Protein AF-A0A2D0KK25-F1 (afdb_monomer_lite)

Radius of gyration: 18.46 Å; chains: 1; bounding box: 40×32×60 Å

Organism: NCBI:txid1034471

Sequence (122 aa):
MRSLFHTCRLVRFFSFIGTHMAIEVFRWRIQIQDSPSGEFKHRIKSIEFGDGYKQVSAGGINPESQSWPYSYIGVKEEVMPIFQFIRKHTLKSFIWMPPFGERGLYRVKADSITMIPRCGNG

Secondary structure (DSSP, 8-state):
--EEEEEEEEEE----S---S-PPB--S----SS----EEEE-EEEEE-TTS-EEEEESSS--EEEEEEEEEEEEHHHHHHHHHHHHHTTTS-EEE--TTS--EEEEE-GGG-EEEEE----

Structure (mmCIF, N/CA/C/O backbone):
data_AF-A0A2D0KK25-F1
#
_entry.id   AF-A0A2D0KK25-F1
#
loop_
_atom_site.group_PDB
_atom_site.id
_atom_site.type_symbol
_atom_site.label_atom_id
_atom_site.label_alt_id
_atom_site.label_comp_id
_atom_site.label_asym_id
_atom_site.label_entity_id
_atom_site.label_seq_id
_atom_site.pdbx_PDB_ins_code
_atom_site.Cartn_x
_atom_site.Cartn_y
_atom_site.Cartn_z
_atom_site.occupancy
_atom_site.B_iso_or_equiv
_atom_site.auth_seq_id
_atom_site.auth_comp_id
_atom_site.auth_asym_id
_atom_site.auth_atom_id
_atom_site.pdbx_PDB_model_num
ATOM 1 N N . MET A 1 1 ? 16.503 3.402 -23.248 1.00 52.62 1 MET A N 1
ATOM 2 C CA . MET A 1 1 ? 15.247 2.908 -22.634 1.00 52.62 1 MET A CA 1
ATOM 3 C C . MET A 1 1 ? 14.838 3.865 -21.524 1.00 52.62 1 MET A C 1
ATOM 5 O O . MET A 1 1 ? 15.684 4.210 -20.715 1.00 52.62 1 MET A O 1
ATOM 9 N N . ARG A 1 2 ? 13.591 4.357 -21.513 1.00 59.34 2 ARG A N 1
ATOM 10 C CA . ARG A 1 2 ? 13.100 5.262 -20.455 1.00 59.34 2 ARG A CA 1
ATOM 11 C C . ARG A 1 2 ? 12.756 4.429 -19.219 1.00 59.34 2 ARG A C 1
ATOM 13 O O . ARG A 1 2 ? 11.965 3.492 -19.342 1.00 59.34 2 ARG A O 1
ATOM 20 N N . SER A 1 3 ? 13.349 4.744 -18.072 1.00 64.88 3 SER A N 1
ATOM 21 C CA . SER A 1 3 ? 12.978 4.122 -16.804 1.00 64.88 3 SER A CA 1
ATOM 22 C C . SER A 1 3 ? 11.705 4.769 -16.252 1.00 64.88 3 SER A C 1
ATOM 24 O O . SER A 1 3 ? 11.405 5.942 -16.491 1.00 64.88 3 SER A O 1
ATOM 26 N N . LEU A 1 4 ? 10.901 3.975 -15.557 1.00 72.25 4 LEU A N 1
ATOM 27 C CA . LEU A 1 4 ? 9.642 4.394 -14.958 1.00 72.25 4 LEU A CA 1
ATOM 28 C C . LEU A 1 4 ? 9.701 4.110 -13.464 1.00 72.25 4 LEU A C 1
ATOM 30 O O . LEU A 1 4 ? 10.084 3.019 -13.049 1.00 72.25 4 LEU A O 1
ATOM 34 N N . PHE A 1 5 ? 9.335 5.113 -12.673 1.00 70.00 5 PHE A N 1
ATOM 35 C CA . PHE A 1 5 ? 9.174 4.986 -11.234 1.00 70.00 5 PHE A CA 1
ATOM 36 C C . PHE A 1 5 ? 7.682 4.907 -10.925 1.00 70.00 5 PHE A C 1
ATOM 38 O O . PHE A 1 5 ? 6.914 5.789 -11.315 1.00 70.00 5 PHE A O 1
ATOM 45 N N . HIS A 1 6 ? 7.269 3.843 -10.252 1.00 75.62 6 HIS A N 1
ATOM 46 C CA . HIS A 1 6 ? 5.890 3.623 -9.850 1.00 75.62 6 HIS A CA 1
ATOM 47 C C . HIS A 1 6 ? 5.789 3.565 -8.332 1.00 75.62 6 HIS A C 1
ATOM 49 O O . HIS A 1 6 ? 6.547 2.825 -7.707 1.00 75.62 6 HIS A O 1
ATOM 55 N N . THR A 1 7 ? 4.832 4.296 -7.758 1.00 78.00 7 THR A N 1
ATOM 56 C CA . THR A 1 7 ? 4.485 4.224 -6.335 1.00 78.00 7 THR A CA 1
ATOM 57 C C . THR A 1 7 ? 2.996 4.018 -6.132 1.00 78.00 7 THR A C 1
ATOM 59 O O . THR A 1 7 ? 2.162 4.563 -6.852 1.00 78.00 7 THR A O 1
ATOM 62 N N . CYS A 1 8 ? 2.663 3.209 -5.134 1.00 78.94 8 CYS A N 1
ATOM 63 C CA . CYS A 1 8 ? 1.297 2.905 -4.744 1.00 78.94 8 CYS A CA 1
ATOM 64 C C . CYS A 1 8 ? 1.257 2.483 -3.272 1.00 78.94 8 CYS A C 1
ATOM 66 O O . CYS A 1 8 ? 2.263 2.053 -2.716 1.00 78.94 8 CYS A O 1
ATOM 68 N N . ARG A 1 9 ? 0.092 2.552 -2.627 1.00 81.44 9 ARG A N 1
ATOM 69 C CA . ARG A 1 9 ? -0.123 2.012 -1.284 1.00 81.44 9 ARG A CA 1
ATOM 70 C C . ARG A 1 9 ? -1.042 0.789 -1.311 1.00 81.44 9 ARG A C 1
ATOM 72 O O . ARG A 1 9 ? -2.166 0.857 -1.811 1.00 81.44 9 ARG A O 1
ATOM 79 N N . LEU A 1 10 ? -0.571 -0.318 -0.741 1.00 80.69 10 LEU A N 1
ATOM 80 C CA . LEU A 1 10 ? -1.329 -1.561 -0.572 1.00 80.69 10 LEU A CA 1
ATOM 81 C C . LEU A 1 10 ? -1.992 -1.547 0.806 1.00 80.69 10 LEU A C 1
ATOM 83 O O . LEU A 1 10 ? -1.317 -1.365 1.814 1.00 80.69 10 LEU A O 1
ATOM 87 N N . VAL A 1 11 ? -3.307 -1.718 0.865 1.00 81.75 11 VAL A N 1
ATOM 88 C CA . VAL A 1 11 ? -4.098 -1.660 2.101 1.00 81.75 11 VAL A CA 1
ATOM 89 C C . VAL A 1 11 ? -4.668 -3.037 2.392 1.00 81.75 11 VAL A C 1
ATOM 91 O O . VAL A 1 11 ? -5.264 -3.650 1.503 1.00 81.75 11 VAL A O 1
ATOM 94 N N . ARG A 1 12 ? -4.499 -3.524 3.626 1.00 80.88 12 ARG A N 1
ATOM 95 C CA . ARG A 1 12 ? -5.067 -4.804 4.059 1.00 80.88 12 ARG A CA 1
ATOM 96 C C . ARG A 1 12 ? -6.589 -4.704 4.026 1.00 80.88 12 ARG A C 1
ATOM 98 O O . ARG A 1 12 ? -7.173 -3.756 4.549 1.00 80.88 12 ARG A O 1
ATOM 105 N N . PHE A 1 13 ? -7.220 -5.664 3.368 1.00 72.19 13 PHE A N 1
ATOM 106 C CA . PHE A 1 13 ? -8.662 -5.742 3.217 1.00 72.19 13 PHE A CA 1
ATOM 107 C C . PHE A 1 13 ? -9.168 -6.985 3.943 1.00 72.19 13 PHE A C 1
ATOM 109 O O . PHE A 1 13 ? -8.819 -8.107 3.582 1.00 72.19 13 PHE A O 1
ATOM 116 N N . PHE A 1 14 ? -9.986 -6.785 4.974 1.00 58.91 14 PHE A N 1
ATOM 117 C CA . PHE A 1 14 ? -10.613 -7.885 5.696 1.00 58.91 14 PHE A CA 1
ATOM 118 C C . PHE A 1 14 ? -11.828 -8.369 4.894 1.00 58.91 14 PHE A C 1
ATOM 120 O O . PHE A 1 14 ? -12.833 -7.664 4.803 1.00 58.91 14 PHE A O 1
ATOM 127 N N . SER A 1 15 ? -11.720 -9.537 4.255 1.00 55.78 15 SER A N 1
ATOM 128 C CA . SER A 1 15 ? -12.846 -10.148 3.540 1.00 55.78 15 SER A CA 1
ATOM 129 C C . SER A 1 15 ? -13.623 -11.053 4.488 1.00 55.78 15 SER A C 1
ATOM 131 O O . SER A 1 15 ? -13.074 -12.030 4.985 1.00 55.78 15 SER A O 1
ATOM 133 N N . PHE A 1 16 ? -14.903 -10.749 4.702 1.00 46.66 16 PHE A N 1
ATOM 134 C CA . PHE A 1 16 ? -15.840 -11.613 5.436 1.00 46.66 16 PHE A CA 1
ATOM 135 C C . PHE A 1 16 ? -16.491 -12.678 4.537 1.00 46.66 16 PHE A C 1
ATOM 137 O O . PHE A 1 16 ? -17.232 -13.537 5.005 1.00 46.66 16 PHE A O 1
ATOM 144 N N . ILE A 1 17 ? -16.238 -12.606 3.229 1.00 49.28 17 ILE A N 1
ATOM 145 C CA . ILE A 1 17 ? -16.887 -13.434 2.218 1.00 49.28 17 ILE A CA 1
ATOM 146 C C . ILE A 1 17 ? -15.895 -14.503 1.769 1.00 49.28 17 ILE A C 1
ATOM 148 O O . ILE A 1 17 ? -14.814 -14.182 1.265 1.00 49.28 17 ILE A O 1
ATOM 152 N N . GLY A 1 18 ? -16.264 -15.770 1.964 1.00 50.22 18 GLY A N 1
ATOM 153 C CA . GLY A 1 18 ? -15.554 -16.934 1.442 1.00 50.22 18 GLY A CA 1
ATOM 154 C C . GLY A 1 18 ? -15.668 -16.999 -0.077 1.00 50.22 18 GLY A C 1
ATOM 155 O O . GLY A 1 18 ? -16.427 -17.793 -0.619 1.00 50.22 18 GLY A O 1
ATOM 156 N N . THR A 1 19 ? -14.955 -16.134 -0.793 1.00 47.91 19 THR A N 1
ATOM 157 C CA . THR A 1 19 ? -14.944 -16.163 -2.256 1.00 47.91 19 THR A CA 1
ATOM 158 C C . THR A 1 19 ? -13.848 -17.088 -2.751 1.00 47.91 19 THR A C 1
ATOM 160 O O . THR A 1 19 ? -12.678 -16.718 -2.854 1.00 47.91 19 THR A O 1
ATOM 163 N N . HIS A 1 20 ? -14.284 -18.298 -3.083 1.00 54.53 20 HIS A N 1
ATOM 164 C CA . HIS A 1 20 ? -13.597 -19.305 -3.877 1.00 54.53 20 HIS A CA 1
ATOM 165 C C . HIS A 1 20 ? -13.464 -18.809 -5.330 1.00 54.53 20 HIS A C 1
ATOM 167 O O . HIS A 1 20 ? -14.154 -19.258 -6.237 1.00 54.53 20 HIS A O 1
ATOM 173 N N . MET A 1 21 ? -12.603 -17.824 -5.564 1.00 53.97 21 MET A N 1
ATOM 174 C CA . MET A 1 21 ? -12.184 -17.411 -6.906 1.00 53.97 21 MET A CA 1
ATOM 175 C C . MET A 1 21 ? -10.660 -17.383 -6.922 1.00 53.97 21 MET A C 1
ATOM 177 O O . MET A 1 21 ? -10.056 -17.171 -5.875 1.00 53.97 21 MET A O 1
ATOM 181 N N . ALA A 1 22 ? -10.025 -17.630 -8.068 1.00 61.34 22 ALA A N 1
ATOM 182 C CA . ALA A 1 22 ? -8.569 -17.599 -8.202 1.00 61.34 22 ALA A CA 1
ATOM 183 C C . ALA A 1 22 ? -8.029 -16.198 -7.852 1.00 61.34 22 ALA A C 1
ATOM 185 O O . ALA A 1 22 ? -7.948 -15.315 -8.704 1.00 61.34 22 ALA A O 1
ATOM 186 N N . ILE A 1 23 ? -7.725 -15.973 -6.573 1.00 75.00 23 ILE A N 1
ATOM 187 C CA . ILE A 1 23 ? -7.201 -14.705 -6.084 1.00 75.00 23 ILE A CA 1
ATOM 188 C C . ILE A 1 23 ? -5.760 -14.603 -6.574 1.00 75.00 23 ILE A C 1
ATOM 190 O O . ILE A 1 23 ? -4.917 -15.447 -6.263 1.00 75.00 23 ILE A O 1
ATOM 194 N N . GLU A 1 24 ? -5.491 -13.574 -7.374 1.00 85.50 24 GLU A N 1
ATOM 195 C CA . GLU A 1 24 ? -4.161 -13.332 -7.921 1.00 85.50 24 GLU A CA 1
ATOM 196 C C . GLU A 1 24 ? -3.165 -13.097 -6.771 1.00 85.50 24 GLU A C 1
ATOM 198 O O . GLU A 1 24 ? -3.493 -12.482 -5.753 1.00 85.50 24 GLU A O 1
ATOM 203 N N . VAL A 1 25 ? -1.949 -13.630 -6.908 1.00 85.56 25 VAL A N 1
ATOM 204 C CA . VAL A 1 25 ? -0.880 -13.477 -5.910 1.00 85.56 25 VAL A CA 1
ATOM 205 C C . VAL A 1 25 ? 0.088 -12.418 -6.404 1.00 85.56 25 VAL A C 1
ATOM 207 O O . VAL A 1 25 ? 0.605 -12.516 -7.517 1.00 85.56 25 VAL A O 1
ATOM 210 N N . PHE A 1 26 ? 0.377 -11.435 -5.561 1.00 86.31 26 PHE A N 1
ATOM 211 C CA . PHE A 1 26 ? 1.381 -10.426 -5.854 1.00 86.31 26 PHE A CA 1
ATOM 212 C C . PHE A 1 26 ? 2.784 -11.026 -5.725 1.00 86.31 26 PHE A C 1
ATOM 214 O O . PHE A 1 26 ? 3.227 -11.351 -4.624 1.00 86.31 26 PHE A O 1
ATOM 221 N N . ARG A 1 27 ? 3.471 -11.199 -6.861 1.00 83.88 27 ARG A N 1
ATOM 222 C CA . ARG A 1 27 ? 4.798 -11.845 -6.942 1.00 83.88 27 ARG A CA 1
ATOM 223 C C . ARG A 1 27 ? 5.948 -10.870 -7.200 1.00 83.88 27 ARG A C 1
ATOM 225 O O . ARG A 1 27 ? 7.103 -11.290 -7.225 1.00 83.88 27 ARG A O 1
ATOM 232 N N . TRP A 1 28 ? 5.655 -9.590 -7.419 1.00 84.94 28 TRP A N 1
ATOM 233 C CA . TRP A 1 28 ? 6.686 -8.606 -7.734 1.00 84.94 28 TRP A CA 1
ATOM 234 C C . TRP A 1 28 ? 7.510 -8.247 -6.505 1.00 84.94 28 TRP A C 1
ATOM 236 O O . TRP A 1 28 ? 6.985 -8.074 -5.403 1.00 84.94 28 TRP A O 1
ATOM 246 N N . ARG A 1 29 ? 8.823 -8.111 -6.717 1.00 76.12 29 ARG A N 1
ATOM 247 C CA . ARG A 1 29 ? 9.746 -7.654 -5.680 1.00 76.12 29 ARG A CA 1
ATOM 248 C C . ARG A 1 29 ? 9.377 -6.232 -5.270 1.00 76.12 29 ARG A C 1
ATOM 250 O O . ARG A 1 29 ? 9.014 -5.403 -6.106 1.00 76.12 29 ARG A O 1
ATOM 257 N N . ILE A 1 30 ? 9.476 -5.969 -3.977 1.00 72.56 30 ILE A N 1
ATOM 258 C CA . ILE A 1 30 ? 9.278 -4.639 -3.419 1.00 72.56 30 ILE A CA 1
ATOM 259 C C . ILE A 1 30 ? 10.646 -3.955 -3.453 1.00 72.56 30 ILE A C 1
ATOM 261 O O . ILE A 1 30 ? 11.570 -4.407 -2.780 1.00 72.56 30 ILE A O 1
ATOM 265 N N . GLN A 1 31 ? 10.806 -2.912 -4.267 1.00 66.50 31 GLN A N 1
ATOM 266 C CA . GLN A 1 31 ? 12.021 -2.097 -4.279 1.00 66.50 31 GLN A CA 1
ATOM 267 C C . GLN A 1 31 ? 11.766 -0.877 -3.410 1.00 66.50 31 GLN A C 1
ATOM 269 O O . GLN A 1 31 ? 11.281 0.149 -3.878 1.00 66.50 31 GLN A O 1
ATOM 274 N N . ILE A 1 32 ? 12.025 -1.017 -2.120 1.00 60.91 32 ILE A N 1
ATOM 275 C CA . ILE A 1 32 ? 11.769 0.026 -1.132 1.00 60.91 32 ILE A CA 1
ATOM 276 C C . ILE A 1 32 ? 13.048 0.860 -1.052 1.00 60.91 32 ILE A C 1
ATOM 278 O O . ILE A 1 32 ? 14.060 0.357 -0.575 1.00 60.91 32 ILE A O 1
ATOM 282 N N . GLN A 1 33 ? 13.033 2.078 -1.607 1.00 54.56 33 GLN A N 1
ATOM 283 C CA . GLN A 1 33 ? 14.209 2.966 -1.596 1.00 54.56 33 GLN A CA 1
ATOM 284 C C . GLN A 1 33 ? 14.485 3.561 -0.210 1.00 54.56 33 GLN A C 1
ATOM 286 O O . GLN A 1 33 ? 15.643 3.747 0.141 1.00 54.56 33 GLN A O 1
ATOM 291 N N . ASP A 1 34 ? 13.439 3.772 0.590 1.00 51.03 34 ASP A N 1
ATOM 292 C CA . ASP A 1 34 ? 13.515 4.332 1.937 1.00 51.03 34 ASP A CA 1
ATOM 293 C C . ASP A 1 34 ? 12.739 3.428 2.896 1.00 51.03 34 ASP A C 1
ATOM 295 O O . ASP A 1 34 ? 11.560 3.165 2.668 1.00 51.03 34 ASP A O 1
ATOM 299 N N . SER A 1 35 ? 13.427 2.919 3.921 1.00 52.72 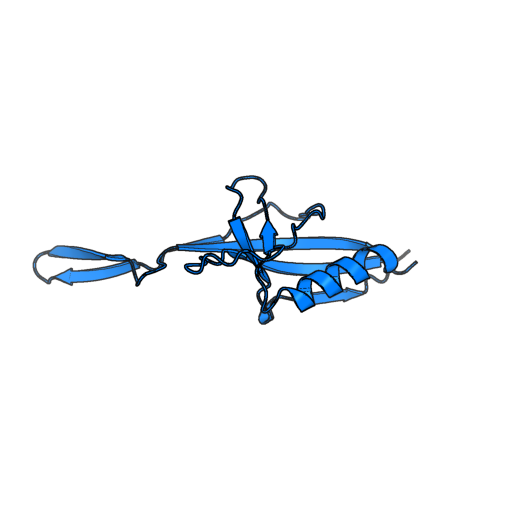35 SER A N 1
ATOM 300 C CA . SER A 1 35 ? 12.952 2.107 5.055 1.00 52.72 35 SER A CA 1
ATOM 301 C C . SER A 1 35 ? 11.459 1.716 5.052 1.00 52.72 35 SER A C 1
ATOM 303 O O . SER A 1 35 ? 10.598 2.582 5.235 1.00 52.72 35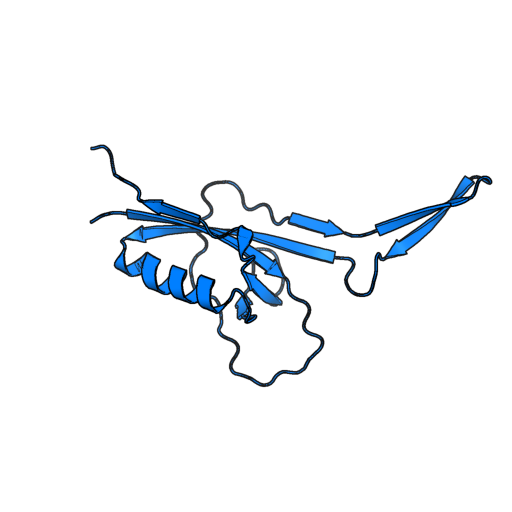 SER A O 1
ATOM 305 N N . PRO A 1 36 ? 11.106 0.417 4.936 1.00 56.31 36 PRO A N 1
ATOM 306 C CA . PRO A 1 36 ? 9.712 -0.019 4.917 1.00 56.31 36 PRO A CA 1
ATOM 307 C C . PRO A 1 36 ? 8.989 0.321 6.220 1.00 56.31 36 PRO A C 1
ATOM 309 O O . PRO A 1 36 ? 9.095 -0.402 7.206 1.00 56.31 36 PRO A O 1
ATOM 312 N N . SER A 1 37 ? 8.196 1.390 6.210 1.00 64.94 37 SER A N 1
ATOM 313 C CA . SER A 1 37 ? 7.231 1.664 7.269 1.00 64.94 37 SER A CA 1
ATOM 314 C C . SER A 1 37 ? 5.865 1.122 6.849 1.00 64.94 37 SER A C 1
ATOM 316 O O . SER A 1 37 ? 5.205 1.632 5.943 1.00 64.94 37 SER A O 1
ATOM 318 N N . GLY A 1 38 ? 5.447 0.031 7.491 1.00 70.75 38 GLY A N 1
ATOM 319 C CA . GLY A 1 38 ? 4.047 -0.378 7.488 1.00 70.75 38 GLY A CA 1
ATOM 320 C C . GLY A 1 38 ? 3.275 0.549 8.420 1.00 70.75 38 GLY A C 1
ATOM 321 O O . GLY A 1 38 ? 3.614 0.663 9.595 1.00 70.75 38 GLY A O 1
ATOM 322 N N . GLU A 1 39 ? 2.253 1.232 7.914 1.00 76.50 39 GLU A N 1
ATOM 323 C CA . GLU A 1 39 ? 1.406 2.090 8.739 1.00 76.50 39 GLU A CA 1
ATOM 324 C C . GLU A 1 39 ? 0.229 1.268 9.269 1.00 76.50 39 GLU A C 1
ATOM 326 O O . GLU A 1 39 ? -0.614 0.810 8.491 1.00 76.50 39 GLU A O 1
ATOM 331 N N . PHE A 1 40 ? 0.186 1.096 10.590 1.00 76.19 40 PHE A N 1
ATOM 332 C CA . PHE A 1 40 ? -0.894 0.442 11.323 1.00 76.19 40 PHE A CA 1
ATOM 333 C C . PHE A 1 40 ? -1.713 1.517 12.039 1.00 76.19 40 PHE A C 1
ATOM 335 O O . PHE A 1 40 ? -1.228 2.159 12.968 1.00 76.19 40 PHE A O 1
ATOM 342 N N . LYS A 1 41 ? -2.958 1.737 11.613 1.00 73.06 41 LYS A N 1
ATOM 343 C CA . LYS A 1 41 ? -3.888 2.632 12.313 1.00 73.06 41 LYS A CA 1
ATOM 344 C C . LYS A 1 41 ? -4.914 1.816 13.067 1.00 73.06 41 LYS A C 1
ATOM 346 O O . LYS A 1 41 ? -5.694 1.099 12.443 1.00 73.06 41 LYS A O 1
ATOM 351 N N . HIS A 1 42 ? -4.949 2.012 14.379 1.00 71.19 42 HIS A N 1
ATOM 352 C CA . HIS A 1 42 ? -6.013 1.525 15.241 1.00 71.19 42 HIS A CA 1
ATOM 353 C C . HIS A 1 42 ? -7.057 2.621 15.454 1.00 71.19 42 HIS A C 1
ATOM 355 O O . HIS A 1 42 ? -6.770 3.681 16.010 1.00 71.19 42 HIS A O 1
ATOM 361 N N . ARG A 1 43 ? -8.289 2.376 15.016 1.00 68.44 43 ARG A N 1
ATOM 362 C CA . ARG A 1 43 ? -9.439 3.216 15.324 1.00 68.44 43 ARG A CA 1
ATOM 363 C C . ARG A 1 43 ? -9.956 2.822 16.699 1.00 68.44 43 ARG A C 1
ATOM 365 O O . ARG A 1 43 ? -10.654 1.821 16.844 1.00 68.44 43 ARG A O 1
ATOM 372 N N . ILE A 1 44 ? -9.608 3.620 17.697 1.00 75.25 44 ILE A N 1
ATOM 373 C CA . ILE A 1 44 ? -10.037 3.443 19.083 1.00 75.25 44 ILE A CA 1
ATOM 374 C C . ILE A 1 44 ? -10.992 4.587 19.419 1.00 75.25 44 ILE A C 1
ATOM 376 O O . ILE A 1 44 ? -10.732 5.739 19.073 1.00 75.25 44 ILE A O 1
ATOM 380 N N . LYS A 1 45 ? -12.121 4.273 20.054 1.00 74.06 45 LYS A N 1
ATOM 381 C CA . LYS A 1 45 ? -12.986 5.267 20.692 1.00 74.06 45 LYS A CA 1
ATOM 382 C C . LYS A 1 45 ? -12.732 5.206 22.192 1.00 74.06 45 LYS A C 1
ATOM 384 O O . LYS A 1 45 ? -12.846 4.135 22.781 1.00 74.06 45 LYS A O 1
ATOM 389 N N . SER A 1 46 ? -12.392 6.338 22.792 1.00 77.25 46 SER A N 1
ATOM 390 C CA . SER A 1 46 ? -12.270 6.485 24.241 1.00 77.25 46 SER A CA 1
ATOM 391 C C . SER A 1 46 ? -13.290 7.502 24.731 1.00 77.25 46 SER A C 1
ATOM 393 O O . SER A 1 46 ? -13.386 8.588 24.162 1.00 77.25 46 SER A O 1
ATOM 395 N N . ILE A 1 47 ? -14.037 7.150 25.771 1.00 79.56 47 ILE A N 1
ATOM 396 C CA . ILE A 1 47 ? -14.942 8.056 26.481 1.00 79.56 47 ILE A CA 1
ATOM 397 C C . ILE A 1 47 ? -14.423 8.166 27.912 1.00 79.56 47 ILE A C 1
ATOM 399 O O . ILE A 1 47 ? -14.169 7.144 28.550 1.00 79.56 47 ILE A O 1
ATOM 403 N N . GLU A 1 48 ? -14.233 9.392 28.391 1.00 81.69 48 GLU A N 1
ATOM 404 C CA . GLU A 1 48 ? -13.871 9.674 29.781 1.00 81.69 48 GLU A CA 1
ATOM 405 C C . GLU A 1 48 ? -15.138 10.013 30.558 1.00 81.69 48 GLU A C 1
ATOM 407 O O . GLU A 1 48 ? -15.906 10.889 30.158 1.00 81.69 48 GLU A O 1
ATOM 412 N N . PHE A 1 49 ? -15.355 9.306 31.658 1.00 72.69 49 PHE A N 1
ATOM 413 C CA . PHE A 1 49 ? -16.380 9.636 32.627 1.00 72.69 49 PHE A CA 1
ATOM 414 C C . PHE A 1 49 ? -15.764 10.586 33.667 1.00 72.69 49 PHE A C 1
ATOM 416 O O . PHE A 1 49 ? -14.592 10.460 34.034 1.00 72.69 49 PHE A O 1
ATOM 423 N N . GLY A 1 50 ? -16.526 11.606 34.077 1.00 74.94 50 GLY A N 1
ATOM 424 C CA . GLY A 1 50 ? -16.048 12.725 34.908 1.00 74.94 50 GLY A CA 1
ATOM 425 C C . GLY A 1 50 ? -15.569 12.345 36.318 1.00 74.94 50 GLY A C 1
ATOM 426 O O . GLY A 1 50 ? -15.089 13.198 37.053 1.00 74.94 50 GLY A O 1
ATOM 427 N N . ASP A 1 51 ? -15.686 11.074 36.682 1.00 80.94 51 ASP A N 1
ATOM 428 C CA . ASP A 1 51 ? -15.202 10.401 37.888 1.00 80.94 51 ASP A CA 1
ATOM 429 C C . ASP A 1 51 ? -13.806 9.765 37.716 1.00 80.94 51 ASP A C 1
ATOM 431 O O . ASP A 1 51 ? -13.297 9.119 38.630 1.00 80.94 51 ASP A O 1
ATOM 435 N N . GLY A 1 52 ? -13.154 9.966 36.565 1.00 77.88 52 GLY A N 1
ATOM 436 C CA . GLY A 1 52 ? -11.778 9.527 36.305 1.00 77.88 52 GLY A CA 1
ATOM 437 C C . GLY A 1 52 ? -11.660 8.164 35.620 1.00 77.88 52 GLY A C 1
ATOM 438 O O . GLY A 1 52 ? -10.548 7.723 35.318 1.00 77.88 52 GLY A O 1
ATOM 439 N N . TYR A 1 53 ? -12.781 7.509 35.316 1.00 75.44 53 TYR A N 1
ATOM 440 C CA .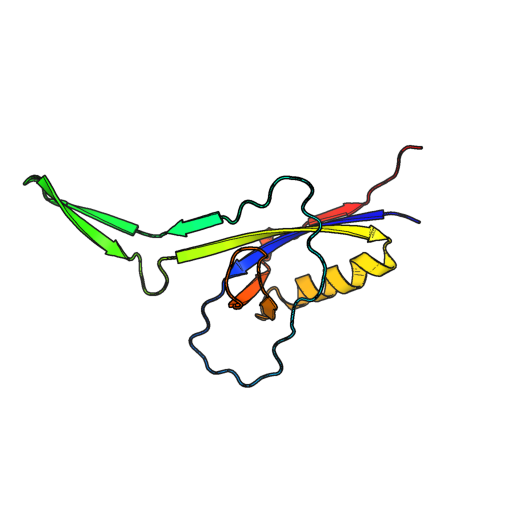 TYR A 1 53 ? -12.805 6.259 34.560 1.00 75.44 53 TYR A CA 1
ATOM 441 C C . TYR A 1 53 ? -12.843 6.505 33.052 1.00 75.44 53 TYR A C 1
ATOM 443 O O . TYR A 1 53 ? -13.462 7.447 32.565 1.00 75.44 53 TYR A O 1
ATOM 451 N N . LYS A 1 54 ? -12.200 5.619 32.282 1.00 81.94 54 LYS A N 1
ATOM 452 C CA . LYS A 1 54 ? -12.210 5.670 30.814 1.00 81.94 54 LYS A CA 1
ATOM 453 C C . LYS A 1 54 ? -12.735 4.361 30.249 1.00 81.94 54 LYS A C 1
ATOM 455 O O . LYS A 1 54 ? -12.183 3.301 30.536 1.00 81.94 54 LYS A O 1
ATOM 460 N N . GLN A 1 55 ? -13.750 4.431 29.396 1.00 79.69 55 GLN A N 1
ATOM 461 C CA . GLN A 1 55 ? -14.148 3.297 28.570 1.00 79.69 55 GLN A CA 1
ATOM 462 C C . GLN A 1 55 ? -13.439 3.391 27.226 1.00 79.69 55 GLN A C 1
ATOM 464 O O . GLN A 1 55 ? -13.599 4.355 26.476 1.00 79.69 55 GLN A O 1
ATOM 469 N N . VAL A 1 56 ? -12.656 2.361 26.925 1.00 77.06 56 VAL A N 1
ATOM 470 C CA . VAL A 1 56 ? -11.988 2.193 25.639 1.00 77.06 56 VAL A CA 1
ATOM 471 C C . VAL A 1 56 ? -12.747 1.133 24.855 1.00 77.06 56 VAL A C 1
ATOM 473 O O . VAL A 1 56 ? -13.075 0.067 25.370 1.00 77.06 56 VAL A O 1
ATOM 476 N N . SER A 1 57 ? -13.081 1.426 23.606 1.00 72.19 57 SER A N 1
ATOM 477 C CA . SER A 1 57 ? -13.797 0.501 22.731 1.00 72.19 57 SER A CA 1
ATOM 478 C C . SER A 1 57 ? -13.215 0.544 21.323 1.00 72.19 57 SER A C 1
ATOM 480 O O . SER A 1 57 ? -12.816 1.598 20.822 1.00 72.19 57 SER A O 1
ATOM 482 N N . ALA A 1 58 ? -13.169 -0.615 20.667 1.00 68.75 58 ALA A N 1
ATOM 483 C CA . ALA A 1 58 ? -12.769 -0.715 19.270 1.00 68.75 58 ALA A CA 1
ATOM 484 C C . ALA A 1 58 ? -13.752 0.069 18.382 1.00 68.75 58 ALA A C 1
ATOM 486 O O . ALA A 1 58 ? -14.972 -0.034 18.517 1.00 68.75 58 ALA A O 1
ATOM 487 N N . GLY A 1 59 ? -13.225 0.888 17.472 1.00 64.88 59 GLY A N 1
ATOM 488 C CA . GLY A 1 59 ? -13.999 1.739 16.576 1.00 64.88 59 GLY A CA 1
ATOM 489 C C . GLY A 1 59 ? -14.633 0.970 15.415 1.00 64.88 59 GLY A C 1
ATOM 490 O O . GLY A 1 59 ? -14.300 1.238 14.262 1.00 64.88 59 GLY A O 1
ATOM 491 N N . GLY A 1 60 ? -15.564 0.061 15.710 1.00 63.75 60 GLY A N 1
ATOM 492 C CA . GLY A 1 60 ? -16.293 -0.752 14.730 1.00 63.75 60 GLY A CA 1
ATOM 493 C C . GLY A 1 60 ? -15.703 -2.151 14.512 1.00 63.75 60 GLY A C 1
ATOM 494 O O . GLY A 1 60 ? -14.808 -2.573 15.235 1.00 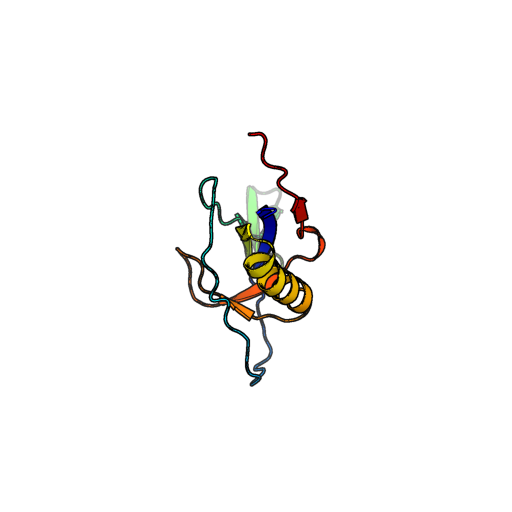63.75 60 GLY A O 1
ATOM 495 N N . ILE A 1 61 ? -16.220 -2.863 13.501 1.00 63.44 61 ILE A N 1
ATOM 496 C CA . ILE A 1 61 ? -15.889 -4.276 13.201 1.00 63.44 61 ILE A CA 1
ATOM 497 C C . ILE A 1 61 ? -14.417 -4.460 12.786 1.00 63.44 61 ILE A C 1
ATOM 499 O O . ILE A 1 61 ? -13.831 -5.497 13.066 1.00 63.44 61 ILE A O 1
ATOM 503 N N . ASN A 1 62 ? -13.805 -3.445 12.165 1.00 61.59 62 ASN A N 1
ATOM 504 C CA . ASN A 1 62 ? -12.401 -3.462 11.745 1.00 61.59 62 ASN A CA 1
ATOM 505 C C . ASN A 1 62 ? -11.649 -2.277 12.372 1.00 61.59 62 ASN A C 1
ATOM 507 O O . ASN A 1 62 ? -11.561 -1.215 11.748 1.00 61.59 62 ASN A O 1
ATOM 511 N N . PRO A 1 63 ? -11.149 -2.417 13.612 1.00 63.56 63 PRO A N 1
ATOM 512 C CA . PRO A 1 63 ? -10.427 -1.344 14.283 1.00 63.56 63 PRO A CA 1
ATOM 513 C C . PRO A 1 63 ? -9.011 -1.169 13.735 1.00 63.56 63 PRO A C 1
ATOM 515 O O . PRO A 1 63 ? -8.496 -0.061 13.789 1.00 63.56 63 PRO A O 1
ATOM 518 N N . GLU A 1 64 ? -8.387 -2.207 13.178 1.00 73.25 64 GLU A N 1
ATOM 519 C CA . GLU A 1 64 ? -7.040 -2.119 12.615 1.00 73.25 64 GLU A CA 1
ATOM 520 C C . GLU A 1 64 ? -7.087 -1.948 11.092 1.00 73.25 64 GLU A C 1
ATOM 522 O O . GLU A 1 64 ? -7.707 -2.728 10.368 1.00 73.25 64 GLU A O 1
ATOM 527 N N . SER A 1 65 ? -6.392 -0.930 10.590 1.00 76.50 65 SER A N 1
ATOM 528 C CA . SER A 1 65 ? -6.095 -0.789 9.167 1.00 76.50 65 SER A CA 1
ATOM 529 C C . SER A 1 65 ? -4.589 -0.769 8.957 1.00 76.50 65 SER A C 1
ATOM 531 O O . SER A 1 65 ? -3.870 0.015 9.572 1.00 76.50 65 SER A O 1
ATOM 533 N N . GLN A 1 66 ? -4.120 -1.6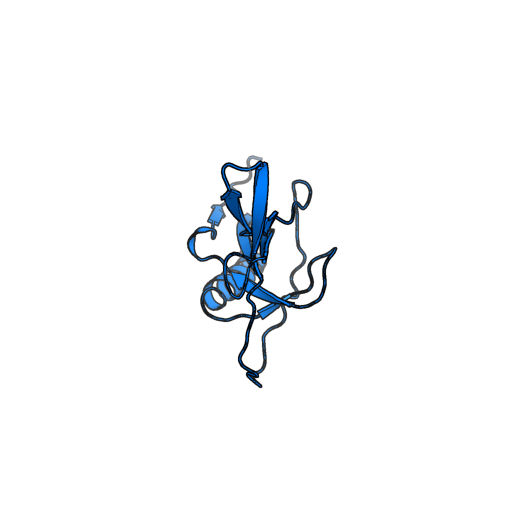41 8.072 1.00 81.75 66 GLN A N 1
ATOM 534 C CA . GLN A 1 66 ? -2.710 -1.769 7.736 1.00 81.75 66 GLN A CA 1
ATOM 535 C C . GLN A 1 66 ? -2.490 -1.287 6.305 1.00 81.75 66 GLN A C 1
ATOM 537 O O . GLN A 1 66 ? -3.232 -1.667 5.394 1.00 81.75 66 GLN A O 1
ATOM 542 N N . SER A 1 67 ? -1.464 -0.471 6.086 1.00 83.69 67 SER A N 1
ATOM 543 C CA . SER A 1 67 ? -1.116 0.003 4.752 1.00 83.69 67 SER A CA 1
ATOM 544 C C . SER A 1 67 ? 0.387 0.069 4.521 1.00 83.69 67 SER A C 1
ATOM 546 O O . SER A 1 67 ? 1.137 0.465 5.405 1.00 83.69 67 SER A O 1
ATOM 548 N N . TRP A 1 68 ? 0.810 -0.314 3.320 1.00 84.06 68 TRP A N 1
ATOM 549 C CA . TRP A 1 68 ? 2.213 -0.463 2.957 1.00 84.06 68 TRP A CA 1
ATOM 550 C C . TRP A 1 68 ? 2.537 0.329 1.693 1.00 84.06 68 TRP A C 1
ATOM 552 O O . TRP A 1 68 ? 1.811 0.188 0.702 1.00 84.06 68 TRP A O 1
ATOM 562 N N . PRO A 1 69 ? 3.604 1.142 1.687 1.00 84.38 69 PRO A N 1
ATOM 563 C CA . PRO A 1 69 ? 4.105 1.738 0.461 1.00 84.38 69 PRO A CA 1
ATOM 564 C C . PRO A 1 69 ? 4.748 0.656 -0.419 1.00 84.38 69 PRO A C 1
ATOM 566 O O . PRO A 1 69 ? 5.528 -0.173 0.045 1.00 84.38 69 PRO A O 1
ATOM 569 N N . TYR A 1 70 ? 4.413 0.671 -1.702 1.00 84.69 70 TYR A N 1
ATOM 570 C CA . TYR A 1 70 ? 5.032 -0.131 -2.744 1.00 84.69 70 TYR A CA 1
ATOM 571 C C . TYR A 1 70 ? 5.662 0.815 -3.762 1.00 84.69 70 TYR A C 1
ATOM 573 O O . TYR A 1 70 ? 4.972 1.679 -4.307 1.00 84.69 70 TYR A O 1
ATOM 581 N N . SER A 1 71 ? 6.954 0.635 -4.027 1.00 82.12 71 SER A N 1
ATOM 582 C CA . SER A 1 71 ? 7.678 1.320 -5.095 1.00 82.12 71 SER A CA 1
ATOM 583 C C . SER A 1 71 ? 8.391 0.321 -5.993 1.00 82.12 71 SER A C 1
ATOM 585 O O . SER A 1 71 ? 8.893 -0.707 -5.528 1.00 82.12 71 SER A O 1
ATOM 587 N N . TYR A 1 72 ? 8.429 0.630 -7.285 1.00 84.38 72 TYR A N 1
ATOM 588 C CA . TYR A 1 72 ? 9.154 -0.153 -8.273 1.00 84.38 72 TYR A CA 1
ATOM 589 C C . TYR A 1 72 ? 9.759 0.741 -9.349 1.00 84.38 72 TYR A C 1
ATOM 591 O O . TYR A 1 72 ? 9.132 1.702 -9.806 1.00 84.38 72 TYR A O 1
ATOM 599 N N . ILE A 1 73 ? 10.987 0.414 -9.743 1.00 83.94 73 ILE A N 1
ATOM 600 C CA . ILE A 1 73 ? 11.781 1.151 -10.719 1.00 83.94 73 ILE A CA 1
ATOM 601 C C . ILE A 1 73 ? 12.326 0.159 -11.726 1.00 83.94 73 ILE A C 1
ATOM 603 O O . ILE A 1 73 ? 13.102 -0.729 -11.382 1.00 83.94 73 ILE A O 1
ATOM 607 N N . GLY A 1 74 ? 11.955 0.349 -12.982 1.00 83.56 74 GLY A N 1
ATOM 608 C CA . GLY A 1 74 ? 12.409 -0.522 -14.055 1.00 83.56 74 GLY A CA 1
ATOM 609 C C . GLY A 1 74 ? 12.252 0.128 -15.413 1.00 83.56 74 GLY A C 1
ATOM 610 O O . GLY A 1 74 ? 11.908 1.310 -15.532 1.00 83.56 74 GLY A O 1
ATOM 611 N N . VAL A 1 75 ? 12.504 -0.651 -16.457 1.00 85.44 75 VAL A N 1
ATOM 612 C CA . VAL A 1 75 ? 12.211 -0.231 -17.831 1.00 85.44 75 VAL A CA 1
ATOM 613 C C . VAL A 1 75 ? 10.710 -0.325 -18.107 1.00 85.44 75 VAL A C 1
ATOM 615 O O . VAL A 1 75 ? 9.970 -1.033 -17.426 1.00 85.44 75 VAL A O 1
ATOM 618 N N . LYS A 1 76 ? 10.231 0.391 -19.128 1.00 82.44 76 LYS A N 1
ATOM 619 C CA . LYS A 1 76 ? 8.797 0.445 -19.465 1.00 82.44 76 LYS A CA 1
ATOM 620 C C . LYS A 1 76 ? 8.132 -0.927 -19.598 1.00 82.44 76 LYS A C 1
ATOM 622 O O . LYS A 1 76 ? 7.001 -1.084 -19.148 1.00 82.44 76 LYS A O 1
ATOM 627 N N . GLU A 1 77 ? 8.823 -1.888 -20.194 1.00 84.81 77 GLU A N 1
ATOM 628 C CA . GLU A 1 77 ? 8.320 -3.247 -20.425 1.00 84.81 77 GLU A CA 1
ATOM 629 C C . GLU A 1 77 ? 8.058 -4.013 -19.119 1.00 84.81 77 GLU A C 1
ATOM 631 O O . GLU A 1 77 ? 7.100 -4.776 -19.046 1.00 84.81 77 GLU A O 1
ATOM 636 N N . GLU A 1 78 ? 8.830 -3.746 -18.064 1.00 85.06 78 GLU A N 1
ATOM 637 C CA . GLU A 1 78 ? 8.651 -4.360 -16.742 1.00 85.06 78 GLU A CA 1
ATOM 638 C C . GLU A 1 78 ? 7.597 -3.628 -15.903 1.00 85.06 78 GLU A C 1
ATOM 640 O O . GLU A 1 78 ? 6.809 -4.247 -15.189 1.00 85.06 78 GLU A O 1
ATOM 645 N N . VAL A 1 79 ? 7.551 -2.295 -15.999 1.00 84.44 79 VAL A N 1
ATOM 646 C CA . VAL A 1 79 ? 6.653 -1.467 -15.178 1.00 84.44 79 VAL A CA 1
ATOM 647 C C . VAL A 1 79 ? 5.206 -1.526 -15.670 1.00 84.44 79 VAL A C 1
ATOM 649 O O . VAL A 1 79 ? 4.277 -1.494 -14.864 1.00 84.44 79 VAL A O 1
ATOM 652 N N . MET A 1 80 ? 4.984 -1.631 -16.982 1.00 85.56 80 MET A N 1
ATOM 653 C CA . MET A 1 80 ? 3.640 -1.651 -17.564 1.00 85.56 80 MET A CA 1
ATOM 654 C C . MET A 1 80 ? 2.739 -2.793 -17.043 1.00 85.56 80 MET A C 1
ATOM 656 O O . MET A 1 80 ? 1.602 -2.494 -16.664 1.00 85.56 80 MET A O 1
ATOM 660 N N . PRO A 1 81 ? 3.181 -4.067 -16.968 1.00 89.12 81 PRO A N 1
ATOM 661 C CA . PRO A 1 81 ? 2.351 -5.140 -16.415 1.00 89.12 81 PRO A CA 1
ATOM 662 C C . PRO A 1 81 ? 2.054 -4.944 -14.921 1.00 89.12 81 PRO A C 1
ATOM 664 O O . PRO A 1 81 ? 0.928 -5.188 -14.490 1.00 89.12 81 PRO A O 1
ATOM 667 N N . ILE A 1 82 ? 3.013 -4.429 -14.141 1.00 87.38 82 ILE A N 1
ATOM 668 C CA . ILE A 1 82 ? 2.810 -4.097 -12.719 1.00 87.38 82 ILE A CA 1
ATOM 669 C C . ILE A 1 82 ? 1.740 -3.013 -12.580 1.00 87.38 82 ILE A C 1
ATOM 671 O O . ILE A 1 82 ? 0.808 -3.133 -11.786 1.00 87.38 82 ILE A O 1
ATOM 675 N N . PHE A 1 83 ? 1.835 -1.966 -13.397 1.00 85.19 83 PHE A N 1
ATOM 676 C CA . PHE A 1 83 ? 0.877 -0.870 -13.397 1.00 85.19 83 PHE A CA 1
ATOM 677 C C . PHE A 1 83 ? -0.537 -1.336 -13.768 1.00 85.19 83 PHE A C 1
ATOM 679 O O . PHE A 1 83 ? -1.512 -0.954 -13.118 1.00 85.19 83 PHE A O 1
ATOM 686 N N . GLN A 1 84 ? -0.666 -2.200 -14.779 1.00 88.44 84 GLN A N 1
ATOM 687 C CA . GLN A 1 84 ? -1.952 -2.792 -15.158 1.00 88.44 84 GLN A CA 1
ATOM 688 C C . GLN A 1 84 ? -2.540 -3.651 -14.034 1.00 88.44 84 GLN A C 1
ATOM 690 O O . GLN A 1 84 ? -3.733 -3.533 -13.743 1.00 88.44 84 GLN A O 1
ATOM 695 N N . PHE A 1 85 ? -1.708 -4.457 -13.368 1.00 88.88 85 PHE A N 1
ATOM 696 C CA . PHE A 1 85 ? -2.115 -5.241 -12.205 1.00 88.88 85 PHE A CA 1
ATOM 697 C C . PHE A 1 85 ? -2.670 -4.334 -11.099 1.00 88.88 85 PHE A C 1
ATOM 699 O O . PHE A 1 85 ? -3.793 -4.518 -10.634 1.00 88.88 85 PHE A O 1
ATOM 706 N N . ILE A 1 86 ? -1.928 -3.291 -10.734 1.00 87.50 86 ILE A N 1
ATOM 707 C CA . ILE A 1 86 ? -2.299 -2.355 -9.667 1.00 87.50 86 ILE A CA 1
ATOM 708 C C . ILE A 1 86 ? -3.617 -1.635 -9.983 1.00 87.50 86 ILE A C 1
ATOM 710 O O . ILE A 1 86 ? -4.504 -1.556 -9.129 1.00 87.50 86 ILE A O 1
ATOM 714 N N . ARG A 1 87 ? -3.814 -1.194 -11.234 1.00 86.75 87 ARG A N 1
ATOM 715 C CA . ARG A 1 87 ? -5.086 -0.596 -11.673 1.00 86.75 87 ARG A CA 1
ATOM 716 C C . ARG A 1 87 ? -6.259 -1.573 -11.578 1.00 86.75 87 ARG A C 1
ATOM 718 O O . ARG A 1 87 ? -7.321 -1.203 -11.085 1.00 86.75 87 ARG A O 1
ATOM 725 N N . LYS A 1 88 ? -6.076 -2.827 -12.000 1.00 88.00 88 LYS A N 1
ATOM 726 C CA . LYS A 1 88 ? -7.108 -3.878 -11.913 1.00 88.00 88 LYS A CA 1
ATOM 727 C C . LYS A 1 88 ? -7.486 -4.193 -10.457 1.00 88.00 88 LYS A C 1
ATOM 729 O O . LYS A 1 88 ? -8.655 -4.434 -10.153 1.00 88.00 88 LYS A O 1
ATOM 734 N N . HIS A 1 89 ? -6.510 -4.136 -9.554 1.00 87.62 89 HIS A N 1
ATOM 735 C CA . HIS A 1 89 ? -6.642 -4.469 -8.133 1.00 87.62 89 HIS A CA 1
ATOM 736 C C . HIS A 1 89 ? -6.979 -3.283 -7.215 1.00 87.62 89 HIS A C 1
ATOM 738 O O . HIS A 1 89 ? -6.780 -3.329 -6.000 1.00 87.62 89 HIS A O 1
ATOM 744 N N . THR A 1 90 ? -7.549 -2.221 -7.785 1.00 84.44 90 THR A N 1
ATOM 745 C CA . THR A 1 90 ? -8.136 -1.123 -7.001 1.00 84.44 90 THR A CA 1
ATOM 746 C C . THR A 1 90 ? -9.485 -1.530 -6.389 1.00 84.44 90 THR A C 1
ATOM 748 O O . THR A 1 90 ? -9.804 -1.162 -5.260 1.00 84.44 90 THR A O 1
ATOM 751 N N . LEU A 1 91 ? -10.259 -2.347 -7.115 1.00 77.88 91 LEU A N 1
ATOM 752 C CA . LEU A 1 91 ? -11.541 -2.900 -6.655 1.00 77.88 91 LEU A CA 1
ATOM 753 C C . LEU A 1 91 ? -11.423 -4.361 -6.200 1.00 77.88 91 LEU A C 1
ATOM 755 O O . LEU A 1 91 ? -12.168 -4.799 -5.327 1.00 77.88 91 LEU A O 1
ATOM 759 N N . LYS A 1 92 ? -10.490 -5.118 -6.789 1.00 82.75 92 LYS A N 1
ATOM 760 C CA . LYS A 1 92 ? -10.276 -6.539 -6.494 1.00 82.75 92 LYS A CA 1
ATOM 761 C C . LYS A 1 92 ? -9.157 -6.722 -5.479 1.00 82.75 92 LYS A C 1
ATOM 763 O O . LYS A 1 92 ? -8.066 -6.189 -5.667 1.00 82.75 92 LYS A O 1
ATOM 768 N N . SER A 1 93 ? -9.394 -7.534 -4.456 1.00 85.38 93 SER A N 1
ATOM 769 C CA . SER A 1 93 ? -8.338 -7.969 -3.545 1.00 85.38 93 SER A CA 1
ATOM 770 C C . SER A 1 93 ? -7.401 -8.982 -4.216 1.00 85.38 93 SER A C 1
ATOM 772 O O . SER A 1 93 ? -7.773 -9.680 -5.160 1.00 85.38 93 SER A O 1
ATOM 774 N N . PHE A 1 94 ? -6.164 -9.035 -3.738 1.00 88.50 94 PHE A N 1
ATOM 775 C CA . PHE A 1 94 ? -5.139 -9.999 -4.127 1.00 88.50 94 PHE A CA 1
ATOM 776 C C . PHE A 1 94 ? -4.406 -10.494 -2.881 1.00 88.50 94 PHE A C 1
ATOM 778 O O . PHE A 1 94 ? -4.410 -9.833 -1.840 1.00 88.50 94 PHE A O 1
ATOM 785 N N . ILE A 1 95 ? -3.774 -11.660 -2.978 1.00 87.94 95 ILE A N 1
ATOM 786 C CA . ILE A 1 95 ? -2.957 -12.194 -1.891 1.00 87.94 95 ILE A CA 1
ATOM 787 C C . ILE A 1 95 ? -1.584 -11.541 -1.954 1.00 87.94 95 ILE A C 1
ATOM 789 O O . ILE A 1 95 ? -0.907 -11.583 -2.984 1.00 87.94 95 ILE A O 1
ATOM 793 N N . TRP A 1 96 ? -1.146 -10.989 -0.830 1.00 87.00 96 TRP A N 1
ATOM 794 C CA . TRP A 1 96 ? 0.212 -10.493 -0.671 1.00 87.00 96 TRP A CA 1
ATOM 795 C C . TRP A 1 96 ? 0.763 -10.869 0.700 1.00 87.00 96 TRP A C 1
ATOM 797 O O . TRP A 1 96 ? 0.031 -10.960 1.688 1.00 87.00 96 TRP A O 1
ATOM 807 N N . MET A 1 97 ? 2.063 -11.148 0.725 1.00 84.38 97 MET A N 1
ATOM 808 C CA . MET A 1 97 ? 2.820 -11.439 1.931 1.00 84.38 97 MET A CA 1
ATOM 809 C C . MET A 1 97 ? 3.793 -10.277 2.145 1.00 84.38 97 MET A C 1
ATOM 811 O O . MET A 1 97 ? 4.777 -10.178 1.406 1.00 84.38 97 MET A O 1
ATOM 815 N N . PRO A 1 98 ? 3.503 -9.358 3.082 1.00 79.56 98 PRO A N 1
ATOM 816 C CA . PRO A 1 98 ? 4.448 -8.307 3.427 1.00 79.56 98 PRO A CA 1
ATOM 817 C C . PRO A 1 98 ? 5.705 -8.920 4.069 1.00 79.56 98 PRO A C 1
ATOM 819 O O . PRO A 1 98 ? 5.626 -9.993 4.666 1.00 79.56 98 PRO A O 1
ATOM 822 N N . PRO A 1 99 ? 6.863 -8.243 3.998 1.00 74.19 99 PRO A N 1
ATOM 823 C CA . PRO A 1 99 ? 8.140 -8.790 4.467 1.00 74.19 99 PRO A CA 1
ATOM 824 C C . PRO A 1 99 ? 8.168 -9.148 5.964 1.00 74.19 99 PRO A C 1
ATOM 826 O O . PRO A 1 99 ? 8.918 -10.036 6.351 1.00 74.19 99 PRO A O 1
ATOM 829 N N . PHE A 1 100 ? 7.344 -8.495 6.791 1.00 71.06 100 PHE A N 1
ATOM 830 C CA . PHE A 1 100 ? 7.288 -8.699 8.249 1.00 71.06 100 PHE A CA 1
ATOM 831 C C . PHE A 1 100 ? 5.894 -9.074 8.764 1.00 71.06 100 PHE A C 1
ATOM 833 O O . PHE A 1 100 ? 5.610 -8.917 9.947 1.00 71.06 100 PHE A O 1
ATOM 840 N N . GLY A 1 101 ? 4.982 -9.494 7.888 1.00 71.44 101 GLY A N 1
ATOM 841 C CA . GLY A 1 101 ? 3.612 -9.789 8.296 1.00 71.44 101 GLY A CA 1
ATOM 842 C C . GLY A 1 101 ? 3.073 -11.063 7.678 1.00 71.44 101 GLY A C 1
ATOM 843 O O . GLY A 1 101 ? 3.707 -11.721 6.857 1.00 71.44 101 GLY A O 1
ATOM 844 N N . GLU A 1 102 ? 1.860 -11.404 8.082 1.00 78.31 102 GLU A N 1
ATOM 845 C CA . GLU A 1 102 ? 1.197 -12.609 7.617 1.00 78.31 102 GLU A CA 1
ATOM 846 C C . GLU A 1 102 ? 0.573 -12.415 6.237 1.00 78.31 102 GLU A C 1
ATOM 848 O O . GLU A 1 102 ? 0.058 -11.338 5.901 1.00 78.31 102 GLU A O 1
ATOM 853 N N . ARG A 1 103 ? 0.551 -13.505 5.461 1.00 83.25 103 ARG A N 1
ATOM 854 C CA . ARG A 1 103 ? -0.186 -13.590 4.198 1.00 83.25 103 ARG A CA 1
ATOM 855 C C . ARG A 1 103 ? -1.615 -13.095 4.415 1.00 83.25 103 ARG A C 1
ATOM 857 O O . ARG A 1 103 ? -2.338 -13.606 5.263 1.00 83.25 103 ARG A O 1
ATOM 864 N N . GLY A 1 104 ? -2.029 -12.121 3.617 1.00 84.25 104 GLY A N 1
ATOM 865 C CA . GLY A 1 104 ? -3.360 -11.543 3.723 1.00 84.25 104 GLY A CA 1
ATOM 866 C C . GLY A 1 104 ? -3.907 -11.090 2.385 1.00 84.25 104 GLY A C 1
ATOM 867 O O . GLY A 1 104 ? -3.223 -11.129 1.359 1.00 84.25 104 GLY A O 1
ATOM 868 N N . LEU A 1 105 ? -5.160 -10.650 2.421 1.00 86.38 105 LEU A N 1
ATOM 869 C CA . LEU A 1 105 ? -5.790 -9.976 1.300 1.00 86.38 105 LEU A CA 1
ATOM 870 C C . LEU A 1 105 ? -5.460 -8.492 1.366 1.00 86.38 105 LEU A C 1
ATOM 872 O O . LEU A 1 105 ? -5.691 -7.825 2.375 1.00 86.38 105 LEU A O 1
ATOM 876 N N . TYR A 1 106 ? -4.928 -7.982 0.268 1.00 87.06 106 TYR A N 1
ATOM 877 C CA . TYR A 1 106 ? -4.604 -6.579 0.093 1.00 87.06 106 TYR A CA 1
ATOM 878 C C . TYR A 1 106 ? -5.321 -6.042 -1.137 1.00 87.06 106 TYR A C 1
ATOM 880 O O . TYR A 1 106 ? -5.677 -6.782 -2.053 1.00 87.06 106 TYR A O 1
ATOM 888 N N . ARG A 1 107 ? -5.557 -4.736 -1.141 1.00 89.12 107 ARG A N 1
ATOM 889 C CA . ARG A 1 107 ? -6.057 -3.989 -2.293 1.00 89.12 107 ARG A CA 1
ATOM 890 C C . ARG A 1 107 ? -5.224 -2.738 -2.491 1.00 89.12 107 ARG A C 1
ATOM 892 O O . ARG A 1 107 ? -4.612 -2.233 -1.550 1.00 89.12 107 ARG A O 1
ATOM 899 N N . VAL A 1 108 ? -5.236 -2.211 -3.700 1.00 88.81 108 VAL A N 1
ATOM 900 C CA . VAL A 1 108 ? -4.589 -0.939 -4.006 1.00 88.81 108 VAL A CA 1
ATOM 901 C C . VAL A 1 108 ? -5.482 0.215 -3.561 1.00 88.81 108 VAL A C 1
ATOM 903 O O . VAL A 1 108 ? -6.678 0.230 -3.850 1.00 88.81 108 VAL A O 1
ATOM 906 N N . LYS A 1 109 ? -4.908 1.211 -2.878 1.00 87.00 109 LYS A N 1
ATOM 907 C CA . LYS A 1 109 ? -5.606 2.475 -2.629 1.00 87.00 109 LYS A CA 1
ATOM 908 C C . LYS A 1 109 ? -5.589 3.323 -3.905 1.00 87.00 109 LYS A C 1
ATOM 910 O O . LYS A 1 109 ? -4.523 3.801 -4.292 1.00 87.00 109 LYS A O 1
ATOM 915 N N . ALA A 1 110 ? -6.762 3.534 -4.509 1.00 81.50 110 ALA A N 1
ATOM 916 C CA . ALA A 1 110 ? -6.939 4.273 -5.768 1.00 81.50 110 ALA A CA 1
ATOM 917 C C . ALA A 1 110 ? -6.206 5.625 -5.776 1.00 81.50 110 ALA A C 1
ATOM 919 O O . ALA A 1 110 ? -5.444 5.916 -6.692 1.00 81.50 110 ALA A O 1
ATOM 920 N N . ASP A 1 111 ? -6.361 6.395 -4.696 1.00 83.44 111 ASP A N 1
ATOM 921 C CA . ASP A 1 111 ? -5.832 7.763 -4.578 1.00 83.44 111 ASP A CA 1
ATOM 922 C C . ASP A 1 111 ? -4.309 7.828 -4.374 1.00 83.44 111 ASP A C 1
ATOM 924 O O . ASP A 1 111 ? -3.751 8.907 -4.209 1.00 83.44 111 ASP A O 1
ATOM 928 N N . SER A 1 112 ? -3.630 6.680 -4.296 1.00 82.44 112 SER A N 1
ATOM 929 C CA . SER A 1 112 ? -2.191 6.602 -4.003 1.00 82.44 112 SER A CA 1
ATOM 930 C C . SER A 1 112 ? -1.329 6.190 -5.194 1.00 82.44 112 SER A C 1
ATOM 932 O O . SER A 1 112 ? -0.126 6.014 -5.028 1.00 82.44 112 SER A O 1
ATOM 934 N N . ILE A 1 113 ? -1.936 5.986 -6.365 1.00 85.19 113 ILE A N 1
ATOM 935 C CA . ILE A 1 113 ? -1.258 5.491 -7.562 1.00 85.19 113 ILE A CA 1
ATOM 936 C C . ILE A 1 113 ? -0.552 6.656 -8.266 1.00 85.19 113 ILE A C 1
ATOM 938 O O . ILE A 1 113 ? -1.214 7.528 -8.825 1.00 85.19 113 ILE A O 1
ATOM 942 N N . THR A 1 114 ? 0.779 6.620 -8.323 1.00 83.12 114 THR A N 1
ATOM 943 C CA . THR A 1 114 ? 1.597 7.632 -9.007 1.00 83.12 114 THR A CA 1
ATOM 944 C C . THR A 1 114 ? 2.595 6.972 -9.956 1.00 83.12 114 THR A C 1
ATOM 946 O O . THR A 1 114 ? 3.163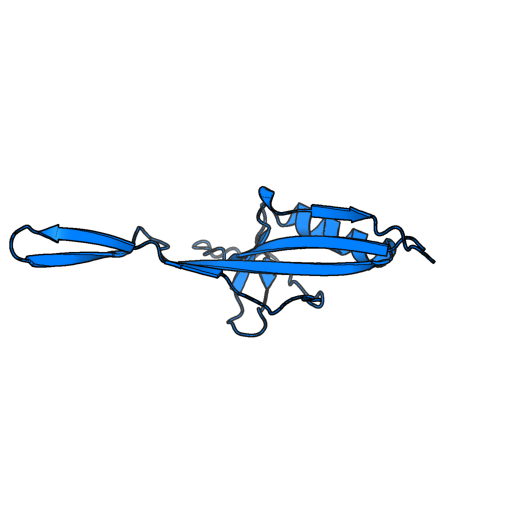 5.914 -9.676 1.00 83.12 114 THR A O 1
ATOM 949 N N . MET A 1 115 ? 2.815 7.596 -11.114 1.00 81.25 115 MET A N 1
ATOM 950 C CA . MET A 1 115 ? 3.777 7.141 -12.113 1.00 81.25 115 MET A CA 1
ATOM 951 C C . MET A 1 115 ? 4.617 8.325 -12.577 1.00 81.25 115 MET A C 1
ATOM 953 O O . MET A 1 115 ? 4.082 9.310 -13.077 1.00 81.25 115 MET A O 1
ATOM 957 N N . ILE A 1 116 ? 5.932 8.224 -12.403 1.00 81.56 116 ILE A N 1
ATOM 958 C CA . ILE A 1 116 ? 6.874 9.290 -12.734 1.00 81.56 116 ILE A CA 1
ATOM 959 C C . ILE A 1 116 ? 7.783 8.791 -13.861 1.00 81.56 116 ILE A C 1
ATOM 961 O O . ILE A 1 116 ? 8.493 7.792 -13.680 1.00 81.56 116 ILE A O 1
ATOM 965 N N . PRO A 1 117 ? 7.795 9.462 -15.030 1.00 77.38 117 PRO A N 1
ATOM 966 C CA . PRO A 1 117 ? 8.799 9.198 -16.041 1.00 77.38 117 PRO A CA 1
ATOM 967 C C . PRO A 1 117 ? 10.160 9.639 -15.518 1.00 77.38 117 PRO A C 1
ATOM 969 O O . PRO A 1 117 ? 10.389 10.820 -15.265 1.00 77.38 117 PRO A O 1
ATOM 972 N N . ARG A 1 118 ? 11.081 8.689 -15.348 1.00 69.50 118 ARG A N 1
ATOM 973 C CA . ARG A 1 118 ? 12.464 9.024 -15.026 1.00 69.50 118 ARG A CA 1
ATOM 974 C C . ARG A 1 118 ? 13.154 9.340 -16.348 1.00 69.50 118 ARG A C 1
ATOM 976 O O . ARG A 1 118 ? 13.468 8.461 -17.148 1.00 69.50 118 ARG A O 1
ATOM 983 N N . CYS A 1 119 ? 13.321 10.632 -16.603 1.00 52.88 119 CYS A N 1
ATOM 984 C CA . CYS A 1 119 ? 14.318 11.094 -17.553 1.00 52.88 119 CYS A CA 1
ATOM 985 C C . CYS A 1 119 ? 15.673 10.952 -16.850 1.00 52.88 119 CYS A C 1
ATOM 987 O O . CYS A 1 119 ? 15.882 11.573 -15.809 1.00 52.88 119 CYS A O 1
ATOM 989 N N . GLY A 1 120 ? 16.544 10.071 -17.339 1.00 53.16 120 GLY A N 1
ATOM 990 C CA . GLY A 1 120 ? 17.925 10.039 -16.867 1.00 53.16 120 GLY A CA 1
ATOM 991 C C . GLY A 1 120 ? 18.643 11.285 -17.378 1.00 53.16 120 GLY A C 1
ATOM 992 O O . GLY A 1 120 ? 18.716 11.469 -18.591 1.00 53.16 120 GLY A O 1
ATOM 993 N N . ASN A 1 121 ? 19.142 12.126 -16.468 1.00 46.16 121 ASN A N 1
ATOM 994 C CA . ASN A 1 121 ? 20.305 12.955 -16.778 1.00 46.16 121 ASN A CA 1
ATOM 995 C C . ASN A 1 121 ? 21.489 12.008 -17.011 1.00 46.16 121 ASN A C 1
ATOM 997 O O . ASN A 1 121 ? 21.574 10.974 -16.341 1.00 46.16 121 ASN A O 1
ATOM 1001 N N . GLY A 1 122 ? 22.320 12.349 -17.998 1.00 39.81 122 GLY A N 1
ATOM 1002 C CA . GLY A 1 122 ? 23.580 11.662 -18.286 1.00 39.81 122 GLY A CA 1
ATOM 1003 C C . GLY A 1 122 ? 24.572 11.695 -17.134 1.00 39.81 122 GLY A C 1
ATOM 1004 O O . GLY A 1 122 ? 24.332 12.434 -16.152 1.00 39.81 122 GLY A O 1
#

pLDDT: mean 75.1, std 11.93, range [39.81, 89.12]

InterPro domains:
  IPR010265 Bacteriophage lambda, Tail tip protein M [PF05939] (24-110)

Foldseek 3Di:
DWKKKKKFKKKFDDDPDPDPDPFAADPDDAPDPDDKDWDKAFQWDWDADPVGDIDIDGPDPDRIMIMTMGMDMDDPVVVVVVLVVLVVQQPPWHWYDPPPDDTGTIGIPPVGIDMDTDDDDD